Protein AF-A0A925MBG4-F1 (afdb_monomer_lite)

Radius of gyration: 14.49 Å; chains: 1; bounding box: 38×29×44 Å

Secondary structure (DSSP, 8-state):
-------SHHHHHTHHHHHHHHHHHTT-HHHHGGG-SS--B-TTS-BGGG-TTSSSHHHHHHHHHHHHHHHHHHHHHHHSS-SS--GGGSSHHHHHHHHHHHHHHSTT---SPPP-

pLDDT: mean 92.01, std 12.38, range [35.94, 98.62]

Foldseek 3Di:
DDPPPVPPLLCVQQVVLLVVQCVVQVFPQVSCVLVFLDPDQDVVGHHQLNDPPPPPSSVSVLVSNVVSQVVQQVCCVPPVDDPDPRSLQGDVSSVSSNQSSCVPPVVVDHSDDDHD

Sequence (116 aa):
MRTITKGDWSGTQLRADYDAITQRCGTEIGCLTPYAPNNTRVRGGTYYAFQRKNGDAVHEYAAELAVRYWKEQREMRAAGKLSRPAFKCGPPENRRAWHALVAEFFAGRDLVPDCP

Structure (mmCIF, N/CA/C/O backbone):
data_AF-A0A925MBG4-F1
#
_entry.id   AF-A0A925MBG4-F1
#
loop_
_atom_site.group_PDB
_atom_site.id
_atom_site.type_symbol
_atom_site.label_atom_id
_atom_site.label_alt_id
_atom_site.label_comp_id
_atom_site.label_asym_id
_atom_site.label_entity_id
_atom_site.label_seq_id
_atom_site.pdbx_PDB_ins_code
_atom_site.Cartn_x
_atom_site.Cartn_y
_atom_site.Cartn_z
_atom_site.occupancy
_atom_site.B_iso_or_equiv
_atom_site.auth_seq_id
_atom_site.auth_comp_id
_atom_site.auth_asym_id
_atom_site.auth_atom_id
_atom_site.pdbx_PDB_model_num
ATOM 1 N N . MET A 1 1 ? -6.113 -15.150 -29.899 1.00 38.16 1 MET A N 1
ATOM 2 C CA . MET A 1 1 ? -5.600 -14.242 -28.852 1.00 38.16 1 MET A CA 1
ATOM 3 C C . MET A 1 1 ? -6.783 -13.884 -27.958 1.00 38.16 1 MET A C 1
ATOM 5 O O . MET A 1 1 ? -7.649 -13.146 -28.403 1.00 38.16 1 MET A O 1
ATOM 9 N N . ARG A 1 2 ? -6.939 -14.525 -26.789 1.00 35.94 2 ARG A N 1
ATOM 10 C CA . ARG A 1 2 ? -8.033 -14.199 -25.858 1.00 35.94 2 ARG A CA 1
ATOM 11 C C . ARG A 1 2 ? -7.578 -13.021 -25.006 1.00 35.94 2 ARG A C 1
ATOM 13 O O . ARG A 1 2 ? -6.597 -13.139 -24.281 1.00 35.94 2 ARG A O 1
ATOM 20 N N . THR A 1 3 ? -8.266 -11.897 -25.123 1.00 42.94 3 THR A N 1
ATOM 21 C CA . THR A 1 3 ? -8.203 -10.802 -24.160 1.00 42.94 3 THR A CA 1
ATOM 22 C C . THR A 1 3 ? -8.676 -11.340 -22.812 1.00 42.94 3 THR A C 1
ATOM 24 O O . THR A 1 3 ? -9.858 -11.607 -22.619 1.00 42.94 3 THR A O 1
ATOM 27 N N . ILE A 1 4 ? -7.745 -11.555 -21.885 1.00 51.12 4 ILE A N 1
ATOM 28 C CA . ILE A 1 4 ? -8.086 -11.757 -20.479 1.00 51.12 4 ILE A CA 1
ATOM 29 C C . ILE A 1 4 ? -8.525 -10.382 -19.979 1.00 51.12 4 ILE A C 1
ATOM 31 O O . ILE A 1 4 ? -7.693 -9.515 -19.720 1.00 51.12 4 ILE A O 1
ATOM 35 N N . THR A 1 5 ? -9.832 -10.148 -19.877 1.00 52.97 5 THR A N 1
ATOM 36 C CA . THR A 1 5 ? -10.323 -9.140 -18.939 1.00 52.97 5 THR A CA 1
ATOM 37 C C . THR A 1 5 ? -9.832 -9.599 -17.573 1.00 52.97 5 THR A C 1
ATOM 39 O O . THR A 1 5 ? -10.275 -10.647 -17.101 1.00 52.97 5 THR A O 1
ATOM 42 N N . LYS A 1 6 ? -8.863 -8.898 -16.975 1.00 57.62 6 LYS A N 1
ATOM 43 C CA . LYS A 1 6 ? -8.487 -9.145 -15.581 1.00 57.62 6 LYS A CA 1
ATOM 44 C C . LYS A 1 6 ? -9.739 -8.844 -14.754 1.00 57.62 6 LYS A C 1
ATOM 46 O O . LYS A 1 6 ? -10.048 -7.681 -14.518 1.00 57.62 6 LYS A O 1
ATOM 51 N N . GLY A 1 7 ? -10.524 -9.884 -14.457 1.00 68.38 7 GLY A N 1
ATOM 52 C CA . GLY A 1 7 ? -11.678 -9.811 -13.561 1.00 68.38 7 GLY A CA 1
ATOM 53 C C . GLY A 1 7 ? -11.244 -9.302 -12.188 1.00 68.38 7 GLY A C 1
ATOM 54 O O . GLY A 1 7 ? -10.051 -9.117 -11.974 1.00 68.38 7 GLY A O 1
ATOM 55 N N . ASP A 1 8 ? -12.197 -9.055 -11.288 1.00 87.88 8 ASP A N 1
ATOM 56 C CA . ASP A 1 8 ? -12.009 -8.480 -9.944 1.00 87.88 8 ASP A CA 1
ATOM 57 C C . ASP A 1 8 ? -10.793 -9.042 -9.162 1.00 87.88 8 ASP A C 1
ATOM 59 O O . ASP A 1 8 ? -10.888 -9.941 -8.320 1.00 87.88 8 ASP A O 1
ATOM 63 N N . TRP A 1 9 ? -9.609 -8.501 -9.458 1.00 94.00 9 TRP A N 1
ATOM 64 C CA . TRP A 1 9 ? -8.340 -8.978 -8.922 1.00 94.00 9 TRP A CA 1
ATOM 65 C C . TRP A 1 9 ? -8.211 -8.592 -7.456 1.00 94.00 9 TRP A C 1
ATOM 67 O O . TRP A 1 9 ? -7.793 -9.399 -6.633 1.00 94.00 9 TRP A O 1
ATOM 77 N N . SER A 1 10 ? -8.610 -7.369 -7.117 1.00 94.00 10 SER A N 1
ATOM 78 C CA . SER A 1 10 ? -8.567 -6.861 -5.749 1.00 94.00 10 SER A CA 1
ATOM 79 C C . SER A 1 10 ? -9.500 -7.639 -4.828 1.00 94.00 10 SER A C 1
ATOM 81 O O . SER A 1 10 ? -9.091 -7.994 -3.725 1.00 94.00 10 SER A O 1
ATOM 83 N N . GLY A 1 11 ? -10.710 -7.983 -5.275 1.00 93.88 11 GLY A N 1
ATOM 84 C CA . GLY A 1 11 ? -11.608 -8.844 -4.515 1.00 93.88 11 GLY A CA 1
ATOM 85 C C . GLY A 1 11 ? -11.064 -10.260 -4.358 1.00 93.88 11 GLY A C 1
ATOM 86 O O . GLY A 1 11 ? -11.242 -10.866 -3.309 1.00 93.88 11 GLY A O 1
ATOM 87 N N . THR A 1 12 ? -10.321 -10.769 -5.340 1.00 94.50 12 THR A N 1
ATOM 88 C CA . THR A 1 12 ? -9.726 -12.111 -5.254 1.00 94.50 12 THR A CA 1
ATOM 89 C C . THR A 1 12 ? -8.485 -12.157 -4.357 1.00 94.50 12 THR A C 1
ATOM 91 O O . THR A 1 12 ? -8.321 -13.093 -3.580 1.00 94.50 12 THR A O 1
ATOM 94 N N . GLN A 1 13 ? -7.593 -11.170 -4.462 1.00 97.19 13 GLN A N 1
ATOM 95 C CA . GLN A 1 13 ? -6.265 -11.218 -3.838 1.00 97.19 13 GLN A CA 1
ATOM 96 C C . GLN A 1 13 ? -6.166 -10.443 -2.525 1.00 97.19 13 GLN A C 1
ATOM 98 O O . GLN A 1 13 ? -5.329 -10.774 -1.690 1.00 97.19 13 GLN A O 1
ATOM 103 N N . LEU A 1 14 ? -6.981 -9.402 -2.335 1.00 97.50 14 LEU A N 1
ATOM 104 C CA . LEU A 1 14 ? -6.830 -8.472 -1.211 1.00 97.50 14 LEU A CA 1
ATOM 105 C C . LEU A 1 14 ? -7.974 -8.551 -0.198 1.00 97.50 14 LEU A C 1
ATOM 107 O O . LEU A 1 14 ? -7.799 -8.106 0.935 1.00 97.50 14 LEU A O 1
ATOM 111 N N . ARG A 1 15 ? -9.130 -9.123 -0.569 1.00 95.75 15 ARG A N 1
ATOM 112 C CA . ARG A 1 15 ? -10.339 -9.136 0.272 1.00 95.75 15 ARG A CA 1
ATOM 113 C C . ARG A 1 15 ? -10.104 -9.702 1.661 1.00 95.75 15 ARG A C 1
ATOM 115 O O . ARG A 1 15 ? -10.511 -9.074 2.624 1.00 95.75 15 ARG A O 1
ATOM 122 N N . ALA A 1 16 ? -9.457 -10.861 1.771 1.00 97.25 16 ALA A N 1
ATOM 123 C CA . ALA A 1 16 ? -9.300 -11.532 3.060 1.00 97.25 16 ALA A CA 1
ATOM 124 C C . ALA A 1 16 ? -8.548 -10.655 4.076 1.00 97.25 16 ALA A C 1
ATOM 126 O O . ALA A 1 16 ? -9.002 -10.487 5.207 1.00 97.25 16 ALA A O 1
ATOM 127 N N . ASP A 1 17 ? -7.440 -10.041 3.654 1.00 98.25 17 ASP A N 1
ATOM 128 C CA . ASP A 1 17 ? -6.681 -9.120 4.502 1.00 98.25 17 ASP A CA 1
ATOM 129 C C . ASP A 1 17 ? -7.460 -7.821 4.749 1.00 98.25 17 ASP A C 1
ATOM 131 O O . ASP A 1 17 ? -7.519 -7.343 5.882 1.00 98.25 17 ASP A O 1
ATOM 135 N N . TYR A 1 18 ? -8.107 -7.270 3.718 1.00 97.19 18 TYR A N 1
ATOM 136 C CA . TYR A 1 18 ? -8.933 -6.067 3.833 1.00 97.19 18 TYR A CA 1
ATOM 137 C C . TYR A 1 18 ? -10.069 -6.235 4.857 1.00 97.19 18 TYR A C 1
ATOM 139 O O . TYR A 1 18 ? -10.264 -5.384 5.732 1.00 97.19 18 TYR A O 1
ATOM 147 N N . ASP A 1 19 ? -10.797 -7.346 4.786 1.00 96.50 19 ASP A N 1
ATOM 148 C CA . ASP A 1 19 ? -11.904 -7.666 5.681 1.00 96.50 19 ASP A CA 1
ATOM 149 C C . ASP A 1 19 ? -11.393 -7.904 7.104 1.00 96.50 19 ASP A C 1
ATOM 151 O O . ASP A 1 19 ? -11.947 -7.347 8.048 1.00 96.50 19 ASP A O 1
ATOM 155 N N . ALA A 1 20 ? -10.282 -8.628 7.278 1.00 97.69 20 ALA A N 1
ATOM 156 C CA . ALA A 1 20 ? -9.669 -8.819 8.593 1.00 97.69 20 ALA A CA 1
ATOM 157 C C . ALA A 1 20 ? -9.236 -7.485 9.232 1.00 97.69 20 ALA A C 1
ATOM 159 O O . ALA A 1 20 ? -9.478 -7.244 10.419 1.00 97.69 20 ALA A O 1
ATOM 160 N N . ILE A 1 21 ? -8.631 -6.582 8.450 1.00 97.94 21 ILE A N 1
ATOM 161 C CA . ILE A 1 21 ? -8.237 -5.246 8.914 1.00 97.94 21 ILE A CA 1
ATOM 162 C C . ILE A 1 21 ? -9.466 -4.432 9.317 1.00 97.94 21 ILE A C 1
ATOM 164 O O . ILE A 1 21 ? -9.485 -3.857 10.405 1.00 97.94 21 ILE A O 1
ATOM 168 N N . THR A 1 22 ? -10.489 -4.376 8.466 1.00 95.75 22 THR A N 1
ATOM 169 C CA . THR A 1 22 ? -11.687 -3.563 8.721 1.00 95.75 22 THR A CA 1
ATOM 170 C C . THR A 1 22 ? -12.563 -4.136 9.830 1.00 95.75 22 THR A C 1
ATOM 172 O O . THR A 1 22 ? -13.121 -3.365 10.610 1.00 95.75 22 THR A O 1
ATOM 175 N N . GLN A 1 23 ? -12.621 -5.459 9.985 1.00 96.94 23 GLN A N 1
ATOM 176 C CA . GLN A 1 23 ? -13.266 -6.117 11.121 1.00 96.94 23 GLN A CA 1
ATOM 177 C C . GLN A 1 23 ? -12.550 -5.785 12.436 1.00 96.94 23 GLN A C 1
ATOM 179 O O . GLN A 1 23 ? -13.208 -5.494 13.432 1.00 96.94 23 GLN A O 1
ATOM 184 N N . ARG A 1 24 ? -11.211 -5.794 12.443 1.00 97.62 24 ARG A N 1
ATOM 185 C CA . ARG A 1 24 ? -10.402 -5.472 13.629 1.00 97.62 24 ARG A CA 1
ATOM 186 C C . ARG A 1 24 ? -10.446 -3.988 13.992 1.00 97.62 24 ARG A C 1
ATOM 188 O O . ARG A 1 24 ? -10.527 -3.650 15.167 1.00 97.62 24 ARG A O 1
ATOM 195 N N . CYS A 1 25 ? -10.324 -3.108 13.003 1.00 96.75 25 CYS A N 1
ATOM 196 C CA . CYS A 1 25 ? -10.088 -1.682 13.226 1.00 96.75 25 CYS A CA 1
ATOM 197 C C . CYS A 1 25 ? -11.336 -0.802 13.092 1.00 96.75 25 CYS A C 1
ATOM 199 O O . CYS A 1 25 ? -11.303 0.357 13.507 1.00 96.75 25 CYS A O 1
ATOM 201 N N . GLY A 1 26 ? -12.416 -1.291 12.477 1.00 93.69 26 GLY A N 1
ATOM 202 C CA . GLY A 1 26 ? -13.570 -0.464 12.139 1.00 93.69 26 GLY A CA 1
ATOM 203 C C . GLY A 1 26 ? -13.156 0.748 11.298 1.00 93.69 26 GLY A C 1
ATOM 204 O O . GLY A 1 26 ? -12.614 0.606 10.203 1.00 93.69 26 GLY A O 1
ATOM 205 N N . THR A 1 27 ? -13.400 1.951 11.820 1.00 92.00 27 THR A N 1
ATOM 206 C CA . THR A 1 27 ? -12.995 3.226 11.199 1.00 92.00 27 THR A CA 1
ATOM 207 C C . THR A 1 27 ? -11.887 3.951 11.964 1.00 92.00 27 THR A C 1
ATOM 209 O O . THR A 1 27 ? -11.546 5.078 11.604 1.00 92.00 27 THR A O 1
ATOM 212 N N . GLU A 1 28 ? -11.316 3.330 12.999 1.00 94.50 28 GLU A N 1
ATOM 213 C CA . GLU A 1 28 ? -10.353 3.968 13.896 1.00 94.50 28 GLU A CA 1
ATOM 214 C C . GLU A 1 28 ? -9.034 4.278 13.188 1.00 94.50 28 GLU A C 1
ATOM 216 O O . GLU A 1 28 ? -8.282 3.386 12.785 1.00 94.50 28 GLU A O 1
ATOM 221 N N . ILE A 1 29 ? -8.720 5.569 13.067 1.00 94.62 29 ILE A N 1
ATOM 222 C CA . ILE A 1 29 ? -7.550 6.057 12.326 1.00 94.62 29 ILE A CA 1
ATOM 223 C C . ILE A 1 29 ? -6.259 5.474 12.903 1.00 94.62 29 ILE A C 1
ATOM 225 O O . ILE A 1 29 ? -5.402 5.029 12.143 1.00 94.62 29 ILE A O 1
ATOM 229 N N . GLY A 1 30 ? -6.112 5.448 14.231 1.00 95.88 30 GLY A N 1
ATOM 230 C CA . GLY A 1 30 ? -4.915 4.905 14.879 1.00 95.88 30 GLY A CA 1
ATOM 231 C C . GLY A 1 30 ? -4.672 3.438 14.515 1.00 95.88 30 GLY A C 1
ATOM 232 O O . GLY A 1 30 ? -3.555 3.077 14.155 1.00 95.88 30 GLY A O 1
ATOM 233 N N . CYS A 1 31 ? -5.732 2.624 14.506 1.00 97.81 31 CYS A N 1
ATOM 234 C CA . CYS A 1 31 ? -5.658 1.209 14.137 1.00 97.81 31 CYS A CA 1
ATOM 235 C C . CYS A 1 31 ? -5.396 1.011 12.637 1.00 97.81 31 CYS A C 1
ATOM 237 O O . CYS A 1 31 ? -4.622 0.135 12.264 1.00 97.81 31 CYS A O 1
ATOM 239 N N . LEU A 1 32 ? -5.995 1.838 11.772 1.00 97.50 32 LEU A N 1
ATOM 240 C CA . LEU A 1 32 ? -5.853 1.735 10.313 1.00 97.50 32 LEU A CA 1
ATOM 241 C C . LEU A 1 32 ? -4.534 2.305 9.773 1.00 97.50 32 LEU A C 1
ATOM 243 O O . LEU A 1 32 ? -4.105 1.926 8.686 1.00 97.50 32 LEU A O 1
ATOM 247 N N . THR A 1 33 ? -3.878 3.198 10.521 1.00 96.75 33 THR A N 1
ATOM 248 C CA . THR A 1 33 ? -2.631 3.876 10.122 1.00 96.75 33 THR A CA 1
ATOM 249 C C . THR A 1 33 ? -1.552 2.932 9.568 1.00 96.75 33 THR A C 1
ATOM 251 O O . THR A 1 33 ? -1.038 3.235 8.492 1.00 96.75 33 THR A O 1
ATOM 254 N N . PRO A 1 34 ? -1.192 1.808 10.222 1.00 97.56 34 PRO A N 1
ATOM 255 C CA . PRO A 1 34 ? -0.154 0.914 9.704 1.00 97.56 34 PRO A CA 1
ATOM 256 C C . PRO A 1 34 ? -0.562 0.147 8.436 1.00 97.56 34 PRO A C 1
ATOM 258 O O . PRO A 1 34 ? 0.320 -0.320 7.720 1.00 97.56 34 PRO A O 1
ATOM 261 N N . TYR A 1 35 ? -1.861 0.033 8.141 1.00 98.12 35 TYR A N 1
ATOM 262 C CA . TYR A 1 35 ? -2.382 -0.690 6.974 1.00 98.12 35 TYR A CA 1
ATOM 263 C C . TYR A 1 35 ? -2.688 0.222 5.782 1.00 98.12 35 TYR A C 1
ATOM 265 O O . TYR A 1 35 ? -2.876 -0.262 4.667 1.00 98.12 35 TYR A O 1
ATOM 273 N N . ALA A 1 36 ? -2.766 1.538 5.998 1.00 97.38 36 ALA A N 1
ATOM 274 C CA . ALA A 1 36 ? -3.098 2.505 4.961 1.00 97.38 36 ALA A CA 1
ATOM 275 C C . ALA A 1 36 ? -1.911 2.718 3.996 1.00 97.38 36 ALA A C 1
ATOM 277 O O . ALA A 1 36 ? -0.845 3.165 4.436 1.00 97.38 36 ALA A O 1
ATOM 278 N N . PRO A 1 37 ? -2.067 2.475 2.676 1.00 97.56 37 PRO A N 1
ATOM 279 C CA . PRO A 1 37 ? -0.968 2.666 1.727 1.00 97.56 37 PRO A CA 1
ATOM 280 C C . PRO A 1 37 ? -0.495 4.121 1.634 1.00 97.56 37 PRO A C 1
ATOM 282 O O . PRO A 1 37 ? 0.706 4.377 1.508 1.00 97.56 37 PRO A O 1
ATOM 285 N N . ASN A 1 38 ? -1.408 5.089 1.756 1.00 96.19 38 ASN A N 1
ATOM 286 C CA . ASN A 1 38 ? -1.083 6.512 1.852 1.00 96.19 38 ASN A CA 1
ATOM 287 C C . ASN A 1 38 ? -1.828 7.182 3.010 1.00 96.19 38 ASN A C 1
ATOM 289 O O . ASN A 1 38 ? -2.715 6.617 3.644 1.00 96.19 38 ASN A O 1
ATOM 293 N N . ASN A 1 39 ? -1.470 8.441 3.264 1.00 93.19 39 ASN A N 1
ATOM 294 C CA . ASN A 1 39 ? -2.077 9.270 4.297 1.00 93.19 39 ASN A CA 1
ATOM 295 C C . ASN A 1 39 ? -3.318 10.055 3.835 1.00 93.19 39 ASN A C 1
ATOM 297 O O . ASN A 1 39 ? -3.784 10.923 4.573 1.00 93.19 39 ASN A O 1
ATOM 301 N N . THR A 1 40 ? -3.845 9.770 2.641 1.00 92.12 40 THR A N 1
ATOM 302 C CA . THR A 1 40 ? -5.052 10.410 2.106 1.00 92.12 40 THR A CA 1
ATOM 303 C C . THR A 1 40 ? -6.250 10.068 2.988 1.00 92.12 40 THR A C 1
ATOM 305 O O . THR A 1 40 ? -6.572 8.895 3.186 1.00 92.12 40 THR A O 1
ATOM 308 N N . ARG A 1 41 ? -6.917 11.091 3.530 1.00 91.75 41 ARG A N 1
ATOM 309 C CA . ARG A 1 41 ? -8.086 10.948 4.406 1.00 91.75 41 ARG A CA 1
ATOM 310 C C . ARG A 1 41 ? -9.274 11.707 3.848 1.00 91.75 41 ARG A C 1
ATOM 312 O O . ARG A 1 41 ? -9.126 12.755 3.226 1.00 91.75 41 ARG A O 1
ATOM 319 N N . VAL A 1 42 ? -10.453 11.186 4.142 1.00 87.19 42 VAL A N 1
ATOM 320 C CA . VAL A 1 42 ? -11.732 11.802 3.799 1.00 87.19 42 VAL A CA 1
ATOM 321 C C . VAL A 1 42 ? -12.101 12.769 4.913 1.00 87.19 42 VAL A C 1
ATOM 323 O O . VAL A 1 42 ? -11.925 12.460 6.094 1.00 87.19 42 VAL A O 1
ATOM 326 N N . ARG A 1 43 ? -12.610 13.953 4.566 1.00 84.94 43 ARG A N 1
ATOM 327 C CA . ARG A 1 43 ? -12.997 14.957 5.565 1.00 84.94 43 ARG A CA 1
ATOM 328 C C . ARG A 1 43 ? -14.049 14.376 6.518 1.00 84.94 43 ARG A C 1
ATOM 330 O O . ARG A 1 43 ? -15.108 13.947 6.076 1.00 84.94 43 ARG A O 1
ATOM 337 N N . GLY A 1 44 ? -13.744 14.377 7.818 1.00 82.88 44 GLY A N 1
ATOM 338 C CA . GLY A 1 44 ? -14.619 13.816 8.856 1.00 82.88 44 GLY A CA 1
ATOM 339 C C . GLY A 1 44 ? -14.714 12.284 8.860 1.00 82.88 44 GLY A C 1
ATOM 340 O O . GLY A 1 44 ? -15.596 11.745 9.518 1.00 82.88 44 GLY A O 1
ATOM 341 N N . GLY A 1 45 ? -13.845 11.588 8.120 1.00 86.88 45 GLY A N 1
ATOM 342 C CA . GLY A 1 45 ? -13.848 10.133 7.998 1.00 86.88 45 GLY A CA 1
ATOM 343 C C . GLY A 1 45 ? -12.481 9.509 8.266 1.00 86.88 45 GLY A C 1
ATOM 344 O O . GLY A 1 45 ? -11.656 10.038 9.009 1.00 86.88 45 GLY A O 1
ATOM 345 N N . THR A 1 46 ? -12.255 8.357 7.642 1.00 92.62 46 THR A N 1
ATOM 346 C CA . THR A 1 46 ? -11.017 7.582 7.762 1.00 92.62 46 THR A CA 1
ATOM 347 C C . THR A 1 46 ? -10.129 7.746 6.520 1.00 92.62 46 THR A C 1
ATOM 349 O O . THR A 1 46 ? -10.339 8.640 5.692 1.00 92.62 46 THR A O 1
ATOM 352 N N . TYR A 1 47 ? -9.098 6.915 6.402 1.00 94.69 47 TYR A N 1
ATOM 353 C CA . TYR A 1 47 ? -8.282 6.800 5.200 1.00 94.69 47 TYR A CA 1
ATOM 354 C C . TYR A 1 47 ? -9.142 6.467 3.983 1.00 94.69 47 TYR A C 1
ATOM 356 O O . TYR A 1 47 ? -10.049 5.639 4.063 1.00 94.69 47 TYR A O 1
ATOM 364 N N . TYR A 1 48 ? -8.822 7.084 2.847 1.00 91.81 48 TYR A N 1
ATOM 365 C CA . TYR A 1 48 ? -9.537 6.873 1.588 1.00 91.81 48 TYR A CA 1
ATOM 366 C C . TYR A 1 48 ? -9.596 5.381 1.206 1.00 91.81 48 TYR A C 1
ATOM 368 O O . TYR A 1 48 ? -10.659 4.872 0.866 1.00 91.81 48 TYR A O 1
ATOM 376 N N . ALA A 1 49 ? -8.498 4.654 1.441 1.00 94.06 49 ALA A N 1
ATOM 377 C CA . ALA A 1 49 ? -8.378 3.208 1.241 1.00 94.06 49 ALA A CA 1
ATOM 378 C C . ALA A 1 49 ? -9.357 2.339 2.063 1.00 94.06 49 ALA A C 1
ATOM 380 O O . ALA A 1 49 ? -9.495 1.164 1.760 1.00 94.06 49 ALA A O 1
ATOM 381 N N . PHE A 1 50 ? -10.004 2.879 3.104 1.00 94.06 50 PHE A N 1
ATOM 382 C CA . PHE A 1 50 ? -10.933 2.156 3.989 1.00 94.06 50 PHE A CA 1
ATOM 383 C C . PHE A 1 50 ? -12.321 2.822 4.061 1.00 94.06 50 PHE A C 1
ATOM 385 O O . PHE A 1 50 ? -13.122 2.551 4.962 1.00 94.06 50 PHE A O 1
ATOM 392 N N . GLN A 1 51 ? -12.632 3.739 3.138 1.00 86.06 51 GLN A N 1
ATOM 393 C CA . GLN A 1 51 ? -13.913 4.437 3.132 1.00 86.06 51 GLN A CA 1
ATOM 394 C C . GLN A 1 51 ? -15.040 3.524 2.618 1.00 86.06 51 GLN A C 1
ATOM 396 O O . GLN A 1 51 ? -15.158 3.250 1.430 1.00 86.06 51 GLN A O 1
ATOM 401 N N . ARG A 1 52 ? -15.964 3.141 3.506 1.00 75.25 52 ARG A N 1
ATOM 402 C CA . ARG A 1 52 ? -17.081 2.216 3.208 1.00 75.25 52 ARG A CA 1
ATOM 403 C C . ARG A 1 52 ? -18.116 2.710 2.180 1.00 75.25 52 ARG A C 1
ATOM 405 O O . ARG A 1 52 ? -18.970 1.930 1.784 1.00 75.25 52 ARG A O 1
ATOM 412 N N . LYS A 1 53 ? -18.111 3.996 1.805 1.00 71.56 53 LYS A N 1
ATOM 413 C CA . LYS A 1 53 ? -19.144 4.620 0.948 1.00 71.56 53 LYS A CA 1
ATOM 414 C C . LYS A 1 53 ? -18.707 4.850 -0.510 1.00 71.56 53 LYS A C 1
ATOM 416 O O . LYS A 1 53 ? -19.409 5.556 -1.222 1.00 71.56 53 LYS A O 1
ATOM 421 N N . ASN A 1 54 ? -17.604 4.247 -0.958 1.00 66.50 54 ASN A N 1
ATOM 422 C CA . ASN A 1 54 ? -17.058 4.444 -2.312 1.00 66.50 54 ASN A CA 1
ATOM 423 C C . ASN A 1 54 ? -17.209 3.195 -3.201 1.00 66.50 54 ASN A C 1
ATOM 425 O O . ASN A 1 54 ? -16.277 2.797 -3.886 1.00 66.50 54 ASN A O 1
ATOM 429 N N . GLY A 1 55 ? -18.372 2.538 -3.175 1.00 73.94 55 GLY A N 1
ATOM 430 C CA . GLY A 1 55 ? -18.544 1.249 -3.853 1.00 73.94 55 GLY A CA 1
ATOM 431 C C . GLY A 1 55 ? -17.793 0.128 -3.129 1.00 73.94 55 GLY A C 1
ATOM 432 O O . GLY A 1 55 ? -17.793 0.082 -1.897 1.00 73.94 55 GLY A O 1
ATOM 433 N N . ASP A 1 56 ? -17.177 -0.788 -3.875 1.00 82.25 56 ASP A N 1
ATOM 434 C CA . ASP A 1 56 ? -16.391 -1.866 -3.280 1.00 82.25 56 ASP A CA 1
ATOM 435 C C . ASP A 1 56 ? -15.005 -1.362 -2.851 1.00 82.25 56 ASP A C 1
ATOM 437 O O . ASP A 1 56 ? -14.067 -1.239 -3.637 1.00 82.25 56 ASP A O 1
ATOM 441 N N . ALA A 1 57 ? -14.899 -1.055 -1.560 1.00 88.56 57 ALA A N 1
ATOM 442 C CA . ALA A 1 57 ? -13.761 -0.365 -0.970 1.00 88.56 57 ALA A CA 1
ATOM 443 C C . ALA A 1 57 ? -12.414 -1.111 -1.090 1.00 88.56 57 ALA A C 1
ATOM 445 O O . ALA A 1 57 ? -11.366 -0.477 -0.972 1.00 88.56 57 ALA A O 1
ATOM 446 N N . VAL A 1 58 ? -12.399 -2.417 -1.397 1.00 93.94 58 VAL A N 1
ATOM 447 C CA . VAL A 1 58 ? -11.132 -3.114 -1.689 1.00 93.94 58 VAL A CA 1
ATOM 448 C C . VAL A 1 58 ? -10.496 -2.627 -2.997 1.00 93.94 58 VAL A C 1
ATOM 450 O O . VAL A 1 58 ? -9.274 -2.671 -3.137 1.00 93.94 58 VAL A O 1
ATOM 453 N N . HIS A 1 59 ? -11.294 -2.127 -3.948 1.00 92.88 59 HIS A N 1
ATOM 454 C CA . HIS A 1 59 ? -10.771 -1.510 -5.167 1.00 92.88 59 HIS A CA 1
ATOM 455 C C . HIS A 1 59 ? -10.009 -0.223 -4.845 1.00 92.88 59 HIS A C 1
ATOM 457 O O . HIS A 1 59 ? -8.928 0.000 -5.385 1.00 92.88 59 HIS A O 1
ATOM 463 N N . GLU A 1 60 ? -10.524 0.588 -3.918 1.00 93.12 60 GLU A N 1
ATOM 464 C CA . GLU A 1 60 ? -9.845 1.807 -3.464 1.00 93.12 60 GLU A CA 1
ATOM 465 C C . GLU A 1 60 ? -8.566 1.474 -2.689 1.00 93.12 60 GLU A C 1
ATOM 467 O O . GLU A 1 60 ? -7.533 2.119 -2.877 1.00 93.12 60 GLU A O 1
ATOM 472 N N . TYR A 1 61 ? -8.589 0.414 -1.874 1.00 96.38 61 TYR A N 1
ATOM 473 C CA . TYR A 1 61 ? -7.382 -0.107 -1.232 1.00 96.38 61 TYR A CA 1
ATOM 474 C C . TYR A 1 61 ? -6.318 -0.517 -2.265 1.00 96.38 61 TYR A C 1
ATOM 476 O O . TYR A 1 61 ? -5.152 -0.137 -2.138 1.00 96.38 61 TYR A O 1
ATOM 484 N N . ALA A 1 62 ? -6.717 -1.227 -3.325 1.00 96.31 62 ALA A N 1
ATOM 485 C CA . ALA A 1 62 ? -5.828 -1.611 -4.421 1.00 96.31 62 ALA A CA 1
ATOM 486 C C . ALA A 1 62 ? -5.272 -0.399 -5.188 1.00 96.31 62 ALA A C 1
ATOM 488 O O . ALA A 1 62 ? -4.082 -0.365 -5.511 1.00 96.31 62 ALA A O 1
ATOM 489 N N . ALA A 1 63 ? -6.106 0.609 -5.454 1.00 94.44 63 ALA A N 1
ATOM 490 C CA . ALA A 1 63 ? -5.692 1.837 -6.127 1.00 94.44 63 ALA A CA 1
ATOM 491 C C . ALA A 1 63 ? -4.650 2.604 -5.299 1.00 94.44 63 ALA A C 1
ATOM 493 O O . ALA A 1 63 ? -3.588 2.979 -5.804 1.00 94.44 63 ALA A O 1
ATOM 494 N N . GLU A 1 64 ? -4.900 2.770 -4.001 1.00 96.88 64 GLU A N 1
ATOM 495 C CA . GLU A 1 64 ? -3.967 3.416 -3.079 1.00 96.88 64 GLU A CA 1
ATOM 496 C C . GLU A 1 64 ? -2.654 2.627 -2.943 1.00 96.88 64 GLU A C 1
ATOM 498 O O . GLU A 1 64 ? -1.576 3.230 -2.871 1.00 96.88 64 GLU A O 1
ATOM 503 N N . LEU A 1 65 ? -2.717 1.291 -2.977 1.00 98.25 65 LEU A N 1
ATOM 504 C CA . LEU A 1 65 ? -1.543 0.419 -2.997 1.00 98.25 65 LEU A CA 1
ATOM 505 C C . LEU A 1 65 ? -0.708 0.612 -4.273 1.00 98.25 65 LEU A C 1
ATOM 507 O O . LEU A 1 65 ? 0.512 0.756 -4.185 1.00 98.25 65 LEU A O 1
ATOM 511 N N . ALA A 1 66 ? -1.342 0.700 -5.445 1.00 98.06 66 ALA A N 1
ATOM 512 C CA . ALA A 1 66 ? -0.656 0.974 -6.709 1.00 98.06 66 ALA A CA 1
ATOM 513 C C . ALA A 1 66 ? 0.017 2.360 -6.717 1.00 98.06 66 ALA A C 1
ATOM 515 O O . ALA A 1 66 ? 1.162 2.504 -7.157 1.00 98.06 66 ALA A O 1
ATOM 516 N N . VAL A 1 67 ? -0.652 3.377 -6.161 1.00 98.12 67 VAL A N 1
ATOM 517 C CA . VAL A 1 67 ? -0.069 4.715 -5.969 1.00 98.12 67 VAL A CA 1
ATOM 518 C C . VAL A 1 67 ? 1.137 4.654 -5.032 1.00 98.12 67 VAL A C 1
ATOM 520 O O . VAL A 1 67 ? 2.163 5.284 -5.306 1.00 98.12 67 VAL A O 1
ATOM 52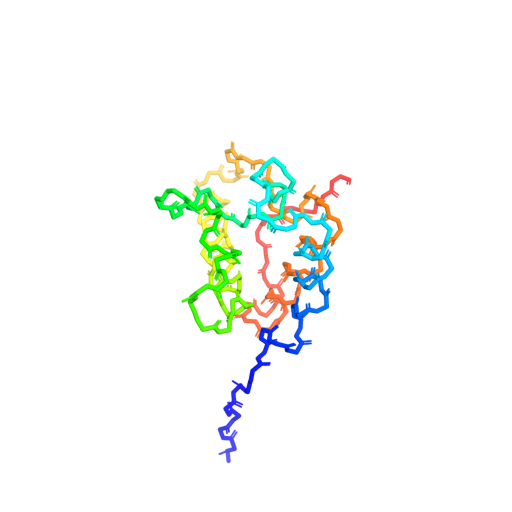3 N N . ARG A 1 68 ? 1.046 3.892 -3.935 1.00 98.44 68 ARG A N 1
ATOM 524 C CA . ARG A 1 68 ? 2.156 3.714 -2.994 1.00 98.44 68 ARG A CA 1
ATOM 525 C C . ARG A 1 68 ? 3.346 3.020 -3.657 1.00 98.44 68 ARG A C 1
ATOM 527 O O . ARG A 1 68 ? 4.464 3.508 -3.507 1.00 98.44 68 ARG A O 1
ATO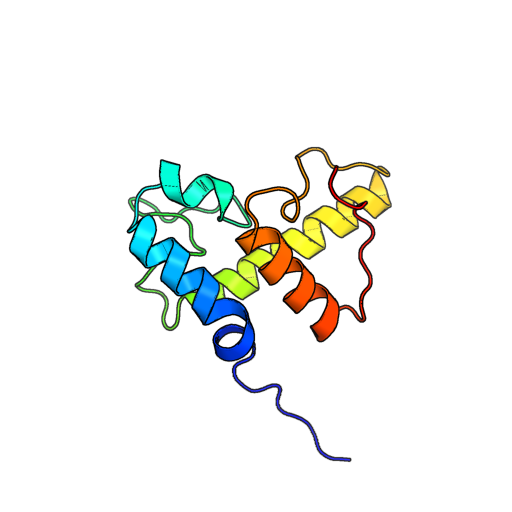M 534 N N . TYR A 1 69 ? 3.101 1.974 -4.447 1.00 98.56 69 TYR A N 1
ATOM 535 C CA . TYR A 1 69 ? 4.128 1.314 -5.251 1.00 98.56 69 TYR A CA 1
ATOM 536 C C . TYR A 1 69 ? 4.849 2.307 -6.161 1.00 98.56 69 TYR A C 1
ATOM 538 O O . TYR A 1 69 ? 6.062 2.470 -6.053 1.00 98.56 69 TYR A O 1
ATOM 546 N N . TRP A 1 70 ? 4.113 3.053 -6.988 1.00 98.25 70 TRP A N 1
ATOM 547 C CA . TRP A 1 70 ? 4.712 4.026 -7.901 1.00 98.25 70 TRP A CA 1
ATOM 548 C C . TRP A 1 70 ? 5.571 5.077 -7.181 1.00 98.25 70 TRP A C 1
ATOM 550 O O . TRP A 1 70 ? 6.657 5.413 -7.660 1.00 98.25 70 TRP A O 1
ATOM 560 N N . LYS A 1 71 ? 5.122 5.576 -6.020 1.00 98.25 71 LYS A N 1
ATOM 561 C CA . LYS A 1 71 ? 5.890 6.534 -5.207 1.00 98.25 71 LYS A CA 1
ATOM 562 C C . LYS A 1 71 ? 7.212 5.935 -4.730 1.00 98.25 71 LYS A C 1
ATOM 564 O O . LYS A 1 71 ? 8.252 6.550 -4.956 1.00 98.25 71 LYS A O 1
ATOM 569 N N . GLU A 1 72 ? 7.181 4.746 -4.128 1.00 98.56 72 GLU A N 1
ATOM 570 C CA . GLU A 1 72 ? 8.392 4.091 -3.619 1.00 98.56 72 GLU A CA 1
ATOM 571 C C . GLU A 1 72 ? 9.361 3.723 -4.755 1.00 98.56 72 GLU A C 1
ATOM 573 O O . GLU A 1 72 ? 10.555 3.992 -4.646 1.00 98.56 72 GLU A O 1
ATOM 578 N N . GLN A 1 73 ? 8.865 3.222 -5.895 1.00 98.50 73 GLN A N 1
ATOM 579 C CA . GLN A 1 73 ? 9.718 2.927 -7.055 1.00 98.50 73 GLN A CA 1
ATOM 580 C C . GLN A 1 73 ? 10.399 4.181 -7.612 1.00 98.50 73 GLN A C 1
ATOM 582 O O . GLN A 1 73 ? 11.585 4.158 -7.946 1.00 98.50 73 GLN A O 1
ATOM 587 N N . ARG A 1 74 ? 9.663 5.295 -7.727 1.00 98.44 74 ARG A N 1
ATOM 588 C CA . ARG A 1 74 ? 10.232 6.565 -8.199 1.00 98.44 74 ARG A CA 1
ATOM 589 C C . ARG A 1 74 ? 11.291 7.098 -7.253 1.00 98.44 74 ARG A C 1
ATOM 591 O O . ARG A 1 74 ? 12.305 7.605 -7.723 1.00 98.44 74 ARG A O 1
ATOM 598 N N . GLU A 1 75 ? 11.055 6.989 -5.954 1.00 98.44 75 GLU A N 1
ATOM 599 C CA . GLU A 1 75 ? 11.995 7.454 -4.946 1.00 98.44 75 GLU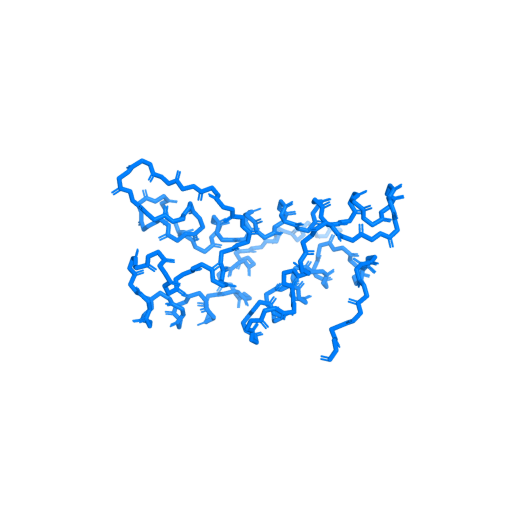 A CA 1
A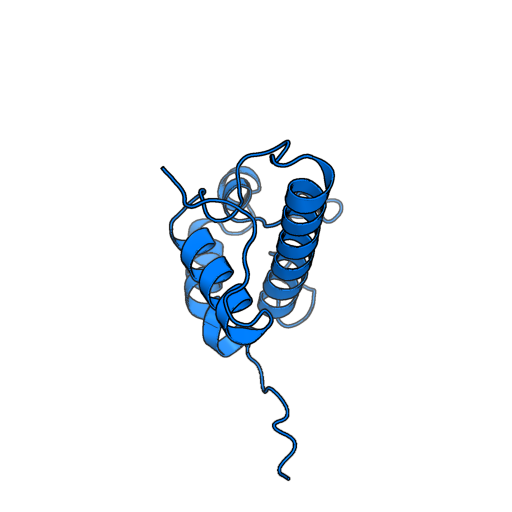TOM 600 C C . GLU A 1 75 ? 13.265 6.600 -4.931 1.00 98.44 75 GLU A C 1
ATOM 602 O O . GLU A 1 75 ? 14.362 7.147 -5.028 1.00 98.44 75 GLU A O 1
ATOM 607 N N . MET A 1 76 ? 13.135 5.270 -4.956 1.00 98.38 76 MET A N 1
ATOM 608 C CA . MET A 1 76 ? 14.284 4.373 -5.101 1.00 98.38 76 MET A CA 1
ATOM 609 C C . MET A 1 76 ? 15.070 4.657 -6.381 1.00 98.38 76 MET A C 1
ATOM 611 O O . MET A 1 76 ? 16.296 4.712 -6.350 1.00 98.38 76 MET A O 1
ATOM 615 N N . ARG A 1 77 ? 14.386 4.900 -7.504 1.00 98.19 77 ARG A N 1
ATOM 616 C CA . ARG A 1 77 ? 15.048 5.235 -8.771 1.00 98.19 77 ARG A CA 1
ATOM 617 C C . ARG A 1 77 ? 15.782 6.579 -8.725 1.00 98.19 77 ARG A C 1
ATOM 619 O O . ARG A 1 77 ? 16.816 6.710 -9.368 1.00 98.19 77 ARG A O 1
ATOM 626 N N . ALA A 1 78 ? 15.235 7.576 -8.032 1.00 98.25 78 ALA A N 1
ATOM 627 C CA . ALA A 1 78 ? 15.793 8.928 -7.998 1.00 98.25 78 ALA A CA 1
ATOM 628 C C . ALA A 1 78 ? 16.890 9.104 -6.936 1.00 98.25 78 ALA A C 1
ATOM 630 O O . ALA A 1 78 ? 17.880 9.781 -7.190 1.00 98.25 78 ALA A O 1
ATOM 631 N N . ALA A 1 79 ? 16.703 8.521 -5.752 1.00 98.00 79 ALA A N 1
ATOM 632 C CA . ALA A 1 79 ? 17.528 8.770 -4.573 1.00 98.00 79 ALA A CA 1
ATOM 633 C C . ALA A 1 79 ? 18.263 7.525 -4.053 1.00 98.00 79 ALA A C 1
ATOM 635 O O . ALA A 1 79 ? 19.095 7.647 -3.156 1.00 98.00 79 ALA A O 1
ATOM 636 N N . GLY A 1 80 ? 17.941 6.328 -4.553 1.00 97.75 80 GLY A N 1
ATOM 637 C CA . GLY A 1 80 ? 18.503 5.065 -4.060 1.00 97.75 80 GLY A CA 1
ATOM 638 C C . GLY A 1 80 ? 18.044 4.669 -2.651 1.00 97.75 80 GLY A C 1
ATOM 639 O O . GLY A 1 80 ? 18.532 3.679 -2.115 1.00 97.75 80 GLY A O 1
ATOM 640 N N . LYS A 1 81 ? 17.127 5.428 -2.038 1.00 97.06 81 LYS A N 1
ATOM 641 C CA . LYS A 1 81 ? 16.580 5.183 -0.697 1.00 97.06 81 LYS A CA 1
ATOM 642 C C . LYS A 1 81 ? 15.193 5.799 -0.549 1.00 97.06 81 LYS A C 1
ATOM 644 O O . LYS A 1 81 ? 14.912 6.807 -1.190 1.00 97.06 81 LYS A O 1
ATOM 649 N N . LEU A 1 82 ? 14.375 5.239 0.340 1.00 97.50 82 LEU A N 1
ATOM 650 C CA . LEU A 1 82 ? 13.072 5.797 0.703 1.00 97.50 82 LEU A CA 1
ATOM 651 C C . LEU A 1 82 ? 13.195 6.844 1.823 1.00 97.50 82 LEU A C 1
ATOM 653 O O . LEU A 1 82 ? 13.982 6.678 2.755 1.00 97.50 82 LEU A O 1
ATOM 657 N N . SER A 1 83 ? 12.375 7.895 1.776 1.00 95.12 83 SER A N 1
ATOM 658 C CA . SER A 1 83 ? 12.232 8.889 2.857 1.00 95.12 83 SER A CA 1
ATOM 659 C C . SER A 1 83 ? 11.358 8.399 4.011 1.00 95.12 83 SER A C 1
ATOM 661 O O . SER A 1 83 ? 11.329 9.010 5.080 1.00 95.12 83 SER A O 1
ATOM 663 N N . ARG A 1 84 ? 10.624 7.304 3.801 1.00 93.50 84 ARG A N 1
ATOM 664 C CA . ARG A 1 84 ? 9.769 6.643 4.792 1.00 93.50 84 ARG A CA 1
ATOM 665 C C . ARG A 1 84 ? 10.021 5.138 4.768 1.00 93.50 84 ARG A C 1
ATOM 667 O O . ARG A 1 84 ? 10.454 4.626 3.739 1.00 93.50 84 ARG A O 1
ATOM 674 N N . PRO A 1 85 ? 9.710 4.412 5.854 1.00 95.62 85 PRO A N 1
ATOM 675 C CA . PRO A 1 85 ? 9.741 2.957 5.825 1.00 95.62 85 PRO A CA 1
ATOM 676 C C . PRO A 1 85 ? 8.902 2.402 4.669 1.00 95.62 85 PRO A C 1
ATOM 678 O O . PRO A 1 85 ? 7.792 2.886 4.410 1.00 95.62 85 PRO A O 1
ATOM 681 N N . ALA A 1 86 ? 9.439 1.385 3.997 1.00 97.94 86 ALA A N 1
ATOM 682 C CA . ALA A 1 86 ? 8.754 0.672 2.930 1.00 97.94 86 ALA A CA 1
ATOM 683 C C . ALA A 1 86 ? 7.411 0.126 3.422 1.00 97.94 86 ALA A C 1
ATOM 685 O O . ALA A 1 86 ? 7.336 -0.474 4.497 1.00 97.94 86 ALA A O 1
ATOM 686 N N . PHE A 1 87 ? 6.353 0.294 2.629 1.00 98.38 87 PHE A N 1
ATOM 687 C CA . PHE A 1 87 ? 5.009 -0.139 3.018 1.00 98.38 87 PHE A CA 1
ATOM 688 C C . PHE A 1 87 ? 4.962 -1.633 3.367 1.00 98.38 87 PHE A C 1
ATOM 690 O O . PHE A 1 87 ? 4.405 -2.013 4.401 1.00 98.38 87 PHE A O 1
ATOM 697 N N . LYS A 1 88 ? 5.619 -2.465 2.544 1.00 98.31 88 LYS A N 1
ATOM 698 C CA . LYS A 1 88 ? 5.709 -3.926 2.712 1.00 98.31 88 LYS A CA 1
ATOM 699 C C . LYS A 1 88 ? 6.397 -4.380 4.007 1.00 98.31 88 LYS A C 1
ATOM 701 O O . LYS A 1 88 ? 6.316 -5.559 4.346 1.00 98.31 88 LYS A O 1
ATOM 706 N N . CYS A 1 89 ? 7.064 -3.468 4.718 1.00 98.00 89 CYS A N 1
ATOM 707 C CA . CYS A 1 89 ? 7.757 -3.741 5.980 1.00 98.00 89 CYS A CA 1
ATOM 708 C C . CYS A 1 89 ? 6.949 -3.349 7.222 1.00 98.00 89 CYS A C 1
ATOM 710 O O . CYS A 1 89 ? 7.477 -3.383 8.330 1.00 98.00 89 CYS A O 1
ATOM 712 N N . GLY A 1 90 ? 5.680 -2.975 7.045 1.00 97.06 90 GLY A N 1
ATOM 713 C CA . GLY A 1 90 ? 4.715 -2.876 8.135 1.00 97.06 90 GLY A CA 1
ATOM 714 C C . GLY A 1 90 ? 4.186 -4.252 8.577 1.00 97.06 90 GLY A C 1
ATOM 715 O O . GLY A 1 90 ? 4.907 -5.250 8.514 1.00 97.06 90 GLY A O 1
ATOM 716 N N . PRO A 1 91 ? 2.917 -4.327 9.016 1.00 98.19 91 PRO A N 1
ATOM 717 C CA . PRO A 1 91 ? 2.272 -5.588 9.370 1.00 98.19 91 PRO A CA 1
ATOM 718 C C . PRO A 1 91 ? 2.284 -6.634 8.236 1.00 98.19 91 PRO A C 1
ATOM 720 O O . PRO A 1 91 ? 2.389 -6.268 7.060 1.00 98.19 91 PRO A O 1
ATOM 723 N N . PRO A 1 92 ? 2.124 -7.934 8.551 1.00 98.19 92 PRO A N 1
ATOM 724 C CA . PRO A 1 92 ? 2.156 -9.015 7.561 1.00 98.19 92 PRO A CA 1
ATOM 725 C C . PRO A 1 92 ? 1.178 -8.852 6.384 1.00 98.19 92 PRO A C 1
ATOM 727 O O . PRO A 1 92 ? 1.505 -9.246 5.264 1.00 98.19 92 PRO A O 1
ATOM 730 N N . GLU A 1 93 ? 0.007 -8.255 6.619 1.00 98.50 93 GLU A N 1
ATOM 731 C CA . GLU A 1 93 ? -1.003 -7.921 5.608 1.00 98.50 93 GLU A CA 1
ATOM 732 C C . GLU A 1 93 ? -0.408 -7.031 4.501 1.00 98.50 93 GLU A C 1
ATOM 734 O O . GLU A 1 93 ? -0.616 -7.280 3.314 1.00 98.50 93 GLU A O 1
ATOM 739 N N . ASN A 1 94 ? 0.417 -6.041 4.865 1.00 98.56 94 ASN A N 1
ATOM 740 C CA . ASN A 1 94 ? 1.039 -5.132 3.899 1.00 98.56 94 ASN A CA 1
ATOM 741 C C . ASN A 1 94 ? 1.993 -5.877 2.965 1.00 98.56 94 ASN A C 1
ATOM 743 O O . ASN A 1 94 ? 2.037 -5.594 1.768 1.00 98.56 94 ASN A O 1
ATOM 747 N N . ARG A 1 95 ? 2.762 -6.833 3.505 1.00 98.12 95 ARG A N 1
ATOM 748 C CA . ARG A 1 95 ? 3.690 -7.651 2.717 1.00 98.12 95 ARG A CA 1
ATOM 749 C C . ARG A 1 95 ? 2.938 -8.522 1.715 1.00 98.12 95 ARG A C 1
ATOM 751 O O . ARG A 1 95 ? 3.341 -8.580 0.556 1.00 98.12 95 ARG A O 1
ATOM 758 N N . ARG A 1 96 ? 1.847 -9.170 2.143 1.00 98.44 96 ARG A N 1
ATOM 759 C CA . ARG A 1 96 ? 1.006 -10.001 1.265 1.00 98.44 96 ARG A CA 1
ATOM 760 C C . ARG A 1 96 ? 0.355 -9.174 0.161 1.00 98.44 96 ARG A C 1
ATOM 762 O O . ARG A 1 96 ? 0.491 -9.528 -1.008 1.00 98.44 96 ARG A O 1
ATOM 769 N N . ALA A 1 97 ? -0.258 -8.044 0.518 1.00 98.38 97 ALA A N 1
ATOM 770 C CA . ALA A 1 97 ? -0.872 -7.132 -0.442 1.00 98.38 97 ALA A CA 1
ATOM 771 C C . ALA A 1 97 ? 0.148 -6.613 -1.468 1.00 98.38 97 ALA A C 1
ATOM 773 O O . ALA A 1 97 ? -0.098 -6.650 -2.675 1.00 98.38 97 ALA A O 1
ATOM 774 N N . TRP A 1 98 ? 1.325 -6.183 -1.002 1.00 98.62 98 TRP A N 1
ATOM 775 C CA . TRP A 1 98 ? 2.407 -5.717 -1.867 1.00 98.62 98 TRP A CA 1
ATOM 776 C C . TRP A 1 98 ? 2.898 -6.803 -2.821 1.00 98.62 98 TRP A C 1
ATOM 778 O O . TRP A 1 98 ? 3.000 -6.566 -4.022 1.00 98.62 98 TRP A O 1
ATOM 788 N N . HIS A 1 99 ? 3.162 -8.005 -2.303 1.00 98.12 99 HIS A N 1
ATOM 789 C CA . HIS A 1 99 ? 3.603 -9.135 -3.114 1.00 98.12 99 HIS A CA 1
ATOM 790 C C . HIS A 1 99 ? 2.581 -9.479 -4.204 1.00 98.12 99 HIS A C 1
ATOM 792 O O . HIS A 1 99 ? 2.961 -9.642 -5.362 1.00 98.12 99 HIS A O 1
ATOM 798 N N . ALA A 1 100 ? 1.289 -9.527 -3.863 1.00 98.12 100 ALA A N 1
ATOM 799 C CA . ALA A 1 100 ? 0.228 -9.779 -4.833 1.00 98.12 100 ALA A CA 1
ATOM 800 C C . ALA A 1 100 ? 0.219 -8.724 -5.953 1.00 98.12 100 ALA A C 1
ATOM 802 O O . ALA A 1 100 ? 0.163 -9.078 -7.132 1.00 98.12 100 ALA A O 1
ATOM 803 N N . LEU A 1 101 ? 0.309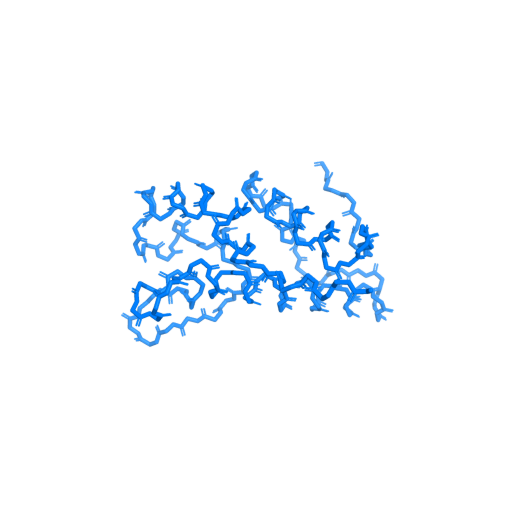 -7.433 -5.602 1.00 98.19 101 LEU A N 1
ATOM 804 C CA . LEU A 1 101 ? 0.346 -6.338 -6.577 1.00 98.19 101 LEU A CA 1
ATOM 805 C C . LEU A 1 101 ? 1.564 -6.455 -7.510 1.00 98.19 101 LEU A C 1
ATOM 807 O O . LEU A 1 101 ? 1.431 -6.356 -8.732 1.00 98.19 101 LEU A O 1
ATOM 811 N N . VAL A 1 102 ? 2.751 -6.659 -6.934 1.00 98.31 102 VAL A N 1
ATOM 812 C CA . VAL A 1 102 ? 4.022 -6.728 -7.669 1.00 98.31 102 VAL A CA 1
ATOM 813 C C . VAL A 1 102 ? 4.063 -7.930 -8.614 1.00 98.31 102 VAL A C 1
ATOM 815 O O . VAL A 1 102 ? 4.497 -7.792 -9.761 1.00 98.31 102 VAL A O 1
ATOM 818 N N . ALA A 1 103 ? 3.569 -9.087 -8.171 1.00 97.25 103 ALA A N 1
ATOM 819 C CA . ALA A 1 103 ? 3.491 -10.288 -8.995 1.00 97.25 103 ALA A CA 1
ATOM 820 C C . ALA A 1 103 ? 2.549 -10.102 -10.198 1.00 97.25 103 ALA A C 1
ATOM 822 O O . ALA A 1 103 ? 2.925 -10.426 -11.323 1.00 97.25 103 ALA A O 1
ATOM 823 N N . GLU A 1 104 ? 1.359 -9.535 -9.984 1.00 96.19 104 GLU A N 1
ATOM 824 C CA . GLU A 1 104 ? 0.325 -9.435 -11.022 1.00 96.19 104 GLU A CA 1
ATOM 825 C C . GLU A 1 104 ? 0.596 -8.339 -12.065 1.00 96.19 104 GLU A C 1
ATOM 827 O O . GLU A 1 104 ? 0.339 -8.520 -13.261 1.00 96.19 104 GLU A O 1
ATOM 832 N N . PHE A 1 105 ? 1.041 -7.162 -11.618 1.00 96.12 105 PHE A N 1
ATOM 833 C CA . PHE A 1 105 ? 1.063 -5.963 -12.465 1.00 96.12 105 PHE A CA 1
ATOM 834 C C . PHE A 1 105 ? 2.461 -5.491 -12.837 1.00 96.12 105 PHE A C 1
ATOM 836 O O . PHE A 1 105 ? 2.604 -4.723 -13.788 1.00 96.12 105 PHE A O 1
ATOM 843 N N . PHE A 1 106 ? 3.489 -5.953 -12.126 1.00 95.38 106 PHE A N 1
ATOM 844 C CA . PHE A 1 106 ? 4.852 -5.446 -12.285 1.00 95.38 106 PHE A CA 1
ATOM 845 C C . PHE A 1 106 ? 5.879 -6.547 -12.557 1.00 95.38 106 PHE A C 1
ATOM 847 O O . PHE A 1 106 ? 7.079 -6.290 -12.488 1.00 95.38 106 PHE A O 1
ATOM 854 N N . ALA A 1 107 ? 5.422 -7.756 -12.905 1.00 94.00 107 ALA A N 1
ATOM 855 C CA . ALA A 1 107 ? 6.268 -8.896 -13.264 1.00 94.00 107 ALA A CA 1
ATOM 856 C C . ALA A 1 107 ? 7.345 -9.208 -12.206 1.00 94.00 107 ALA A C 1
ATOM 858 O O . ALA A 1 107 ? 8.484 -9.535 -12.538 1.00 94.00 107 ALA A O 1
ATOM 859 N N . GLY A 1 108 ? 7.007 -9.050 -10.922 1.00 96.06 108 GLY A N 1
ATOM 860 C CA . GLY A 1 108 ? 7.950 -9.281 -9.827 1.00 96.06 108 GLY A CA 1
ATOM 861 C C . GLY A 1 108 ? 8.949 -8.141 -9.593 1.00 96.06 108 GLY A C 1
ATOM 862 O O . GLY A 1 108 ? 9.790 -8.243 -8.702 1.00 96.06 108 GLY A O 1
ATOM 863 N N . ARG A 1 109 ? 8.904 -7.054 -10.373 1.00 97.31 109 ARG A N 1
ATOM 864 C CA . ARG A 1 109 ? 9.870 -5.963 -10.248 1.00 97.31 109 ARG A CA 1
ATOM 865 C C . ARG A 1 109 ? 9.559 -5.100 -9.031 1.00 97.31 109 ARG A C 1
ATOM 867 O O . ARG A 1 109 ? 8.523 -4.458 -8.971 1.00 97.31 109 ARG A O 1
ATOM 874 N N . ASP A 1 110 ? 10.518 -5.015 -8.119 1.00 98.06 110 ASP A N 1
ATOM 875 C CA . ASP A 1 110 ? 10.509 -4.081 -6.995 1.00 98.06 110 ASP A CA 1
ATOM 876 C C . ASP A 1 110 ? 11.937 -3.557 -6.775 1.00 98.06 110 ASP A C 1
ATOM 878 O O . ASP A 1 110 ? 12.895 -4.330 -6.759 1.00 98.06 110 ASP A O 1
ATOM 882 N N . LEU A 1 111 ? 12.114 -2.238 -6.716 1.00 98.25 111 LEU A N 1
ATOM 883 C CA . LEU A 1 111 ? 13.386 -1.584 -6.395 1.00 98.25 111 LEU A CA 1
ATOM 8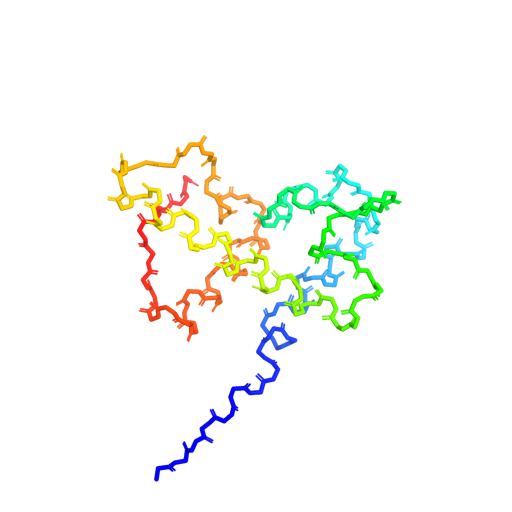84 C C . LEU A 1 111 ? 13.598 -1.447 -4.889 1.00 98.25 111 LEU A C 1
ATOM 886 O O . LEU A 1 111 ? 14.724 -1.203 -4.461 1.00 98.25 111 LEU A O 1
ATOM 890 N N . VAL A 1 112 ? 12.532 -1.551 -4.098 1.00 97.81 112 VAL A N 1
ATOM 891 C CA . VAL A 1 112 ? 12.604 -1.441 -2.647 1.00 97.81 112 VAL A CA 1
ATOM 892 C C . VAL A 1 112 ? 13.240 -2.721 -2.096 1.00 97.81 112 VAL A C 1
ATOM 894 O O . VAL A 1 112 ? 12.740 -3.808 -2.401 1.00 97.81 112 VAL A O 1
ATOM 897 N N . PRO A 1 113 ? 14.303 -2.633 -1.276 1.00 94.75 113 PRO A N 1
ATOM 898 C CA . PRO A 1 113 ? 14.948 -3.804 -0.688 1.00 94.75 113 PRO A CA 1
ATOM 899 C C . PRO A 1 113 ? 13.997 -4.652 0.159 1.00 94.75 113 PRO A C 1
ATOM 901 O O . PRO A 1 113 ? 12.902 -4.216 0.530 1.00 94.75 113 PRO A O 1
ATOM 904 N N . ASP A 1 114 ? 14.430 -5.866 0.481 1.00 93.88 114 ASP A N 1
ATOM 905 C CA . ASP A 1 114 ? 13.711 -6.719 1.419 1.00 93.88 114 ASP A CA 1
ATOM 906 C C . ASP A 1 114 ? 13.666 -6.106 2.821 1.00 93.88 114 ASP A C 1
ATOM 908 O O . ASP A 1 114 ? 14.501 -5.285 3.209 1.00 93.88 114 ASP A O 1
ATOM 912 N N . CYS A 1 115 ? 12.632 -6.485 3.566 1.00 94.00 115 CYS A N 1
ATOM 913 C CA . CYS A 1 115 ? 12.464 -6.042 4.941 1.00 94.00 115 CYS A CA 1
ATOM 914 C C . CYS A 1 115 ? 13.470 -6.748 5.860 1.00 94.00 115 CYS A C 1
ATOM 916 O O . CYS A 1 115 ? 13.755 -7.920 5.606 1.00 94.00 115 CYS A O 1
ATOM 918 N N . PRO A 1 116 ? 13.954 -6.071 6.918 1.00 85.44 116 PRO A N 1
ATOM 919 C CA . PRO A 1 116 ? 14.751 -6.700 7.969 1.00 85.44 116 PRO A CA 1
ATOM 920 C C . PRO A 1 116 ? 14.053 -7.894 8.631 1.00 85.44 116 PRO A C 1
ATOM 922 O O . PRO A 1 116 ? 12.795 -7.926 8.642 1.00 85.44 116 PRO A O 1
#